Protein AF-A0A6N9TUN9-F1 (afdb_monomer_lite)

Organism: Streptomyces halstedii (NCBI:txid1944)

pLDDT: mean 83.02, std 14.21, range [36.34, 96.62]

Secondary structure (DSSP, 8-state):
--------HHHHHHHHHHHHHHHHHHHHHHHHHHHHHHHGGGTT-SSSTTHHHHHHHHHHHHHHHHHHHHHHHHHHHHHHHHHHHHHHHHHHHHHHHHHHHHHHHHHHHHHHHTTS--

Foldseek 3Di:
DPPPPPPPPVVLVVLLVVLVVQLVVLVVVLVVVVVVLVVCLCVQHDDDPSSVVCVVVVVVVSVVVNVVSVVVSCVSNVVSVVVVVVSVVVVVVVVVVVVVVVVVVVVVVVVVVVVPDD

Sequence (118 aa):
MSDRYFADPNRIQAGTRQLEAIAEIAHAMAADFLDEVSDTVTWPGVSDDFAKKVRPQEQEERQATKDTCLAIRDAVVGITEGTLENVQTMKTLRNRALEDISKQSSRISDVNGGHARH

Structure (mmCIF, N/CA/C/O backbone):
data_AF-A0A6N9TUN9-F1
#
_entry.id   AF-A0A6N9TUN9-F1
#
loop_
_atom_site.group_PDB
_atom_site.id
_atom_site.type_symbol
_atom_site.label_atom_id
_atom_site.label_alt_id
_atom_site.label_comp_id
_atom_site.label_asym_id
_atom_site.label_entity_id
_atom_site.label_seq_id
_atom_site.pdbx_PDB_ins_code
_atom_site.Cartn_x
_atom_site.Cartn_y
_atom_site.Cartn_z
_atom_site.occupancy
_atom_site.B_iso_or_equiv
_atom_site.auth_seq_id
_atom_site.auth_comp_id
_atom_site.auth_asym_id
_atom_site.auth_atom_id
_atom_site.pdbx_PDB_model_num
ATOM 1 N N . MET A 1 1 ? 36.003 -1.465 -20.885 1.00 36.34 1 MET A N 1
ATOM 2 C CA . MET A 1 1 ? 34.850 -2.302 -21.274 1.00 36.34 1 MET A CA 1
ATOM 3 C C . MET A 1 1 ? 33.602 -1.515 -20.930 1.00 36.34 1 MET A C 1
ATOM 5 O O . MET A 1 1 ? 33.401 -1.218 -19.765 1.00 36.34 1 MET A O 1
ATOM 9 N N . SER A 1 2 ? 32.863 -1.046 -21.936 1.00 43.62 2 SER A N 1
ATOM 10 C CA . SER A 1 2 ? 31.566 -0.399 -21.719 1.00 43.62 2 SER A CA 1
ATOM 11 C C . SER A 1 2 ? 30.580 -1.514 -21.399 1.00 43.62 2 SER A C 1
ATOM 13 O O . SER A 1 2 ? 30.270 -2.309 -22.287 1.00 43.62 2 SER A O 1
ATOM 15 N N . ASP A 1 3 ? 30.138 -1.601 -20.145 1.00 42.47 3 ASP A N 1
ATOM 16 C CA . ASP A 1 3 ? 28.941 -2.361 -19.794 1.00 42.47 3 ASP A CA 1
ATOM 17 C C . ASP A 1 3 ? 27.775 -1.702 -20.526 1.00 42.47 3 ASP A C 1
ATOM 19 O O . ASP A 1 3 ? 27.159 -0.743 -20.057 1.00 42.47 3 ASP A O 1
ATOM 23 N N . ARG A 1 4 ? 27.517 -2.157 -21.755 1.00 50.94 4 ARG A N 1
ATOM 24 C CA . ARG A 1 4 ? 26.284 -1.821 -22.453 1.00 50.94 4 ARG A CA 1
ATOM 25 C C . ARG A 1 4 ? 25.171 -2.407 -21.606 1.00 50.94 4 ARG A C 1
ATOM 27 O O . ARG A 1 4 ? 24.984 -3.619 -21.588 1.00 50.94 4 ARG A O 1
ATOM 34 N N . TYR A 1 5 ? 24.473 -1.528 -20.899 1.00 46.75 5 TYR A N 1
ATOM 35 C CA . TYR A 1 5 ? 23.298 -1.838 -20.104 1.00 46.75 5 TYR A CA 1
ATOM 36 C C . TYR A 1 5 ? 22.213 -2.403 -21.035 1.00 46.75 5 TYR A C 1
ATOM 38 O O . TYR A 1 5 ? 21.373 -1.680 -21.568 1.00 46.75 5 TYR A O 1
ATOM 46 N N . PHE A 1 6 ? 22.271 -3.706 -21.311 1.00 54.59 6 PHE A N 1
ATOM 47 C CA . PHE A 1 6 ? 21.217 -4.423 -22.012 1.00 54.59 6 PHE A CA 1
ATOM 48 C C . PHE A 1 6 ? 20.122 -4.703 -20.993 1.00 54.59 6 PHE A C 1
ATOM 50 O O . PHE A 1 6 ? 20.128 -5.708 -20.288 1.00 54.59 6 PHE A O 1
ATOM 57 N N . ALA A 1 7 ? 19.189 -3.763 -20.885 1.00 63.09 7 ALA A N 1
ATOM 58 C CA . ALA A 1 7 ? 17.972 -3.973 -20.130 1.00 63.09 7 ALA A CA 1
ATOM 59 C C . ALA A 1 7 ? 17.137 -5.048 -20.855 1.00 63.09 7 ALA A C 1
ATOM 61 O O . ALA A 1 7 ? 16.523 -4.768 -21.887 1.00 63.09 7 ALA A O 1
ATOM 62 N N . ASP A 1 8 ? 17.177 -6.286 -20.351 1.00 70.69 8 ASP A N 1
ATOM 63 C CA . ASP A 1 8 ? 16.405 -7.422 -20.865 1.00 70.69 8 ASP A CA 1
ATOM 64 C C . ASP A 1 8 ? 14.894 -7.106 -20.785 1.00 70.69 8 ASP A C 1
ATOM 66 O O . ASP A 1 8 ? 14.354 -6.978 -19.677 1.00 70.69 8 ASP A O 1
ATOM 70 N N . PRO A 1 9 ? 14.190 -6.973 -21.928 1.00 69.00 9 PRO A N 1
ATOM 71 C CA . PRO A 1 9 ? 12.775 -6.610 -21.953 1.00 69.00 9 PRO A CA 1
ATOM 72 C C . PRO A 1 9 ? 11.878 -7.577 -21.177 1.00 69.00 9 PRO A C 1
ATOM 74 O O . PRO A 1 9 ? 10.903 -7.134 -20.569 1.00 69.00 9 PRO A O 1
ATOM 77 N N . ASN A 1 10 ? 12.216 -8.869 -21.159 1.00 73.38 10 ASN A N 1
ATOM 78 C CA . ASN A 1 10 ? 11.424 -9.887 -20.474 1.00 73.38 10 ASN A CA 1
ATOM 79 C C . ASN A 1 10 ? 11.551 -9.743 -18.957 1.00 73.38 10 ASN A C 1
ATOM 81 O O . ASN A 1 10 ? 10.553 -9.813 -18.242 1.00 73.38 10 ASN A O 1
ATOM 85 N N . ARG A 1 11 ? 12.765 -9.468 -18.463 1.00 73.44 11 ARG A N 1
ATOM 86 C CA . ARG A 1 11 ? 13.005 -9.212 -17.034 1.00 73.44 11 ARG A CA 1
ATOM 87 C C . ARG A 1 11 ? 12.325 -7.931 -16.569 1.00 73.44 11 ARG A C 1
ATOM 89 O O . ARG A 1 11 ? 11.749 -7.916 -15.487 1.00 73.44 11 ARG A O 1
ATOM 96 N N . ILE A 1 12 ? 12.330 -6.888 -17.399 1.00 77.81 12 ILE A N 1
ATOM 97 C CA . ILE A 1 12 ? 11.603 -5.649 -17.107 1.00 77.81 12 ILE A CA 1
ATOM 98 C C . ILE A 1 12 ? 10.093 -5.901 -17.055 1.00 77.81 12 ILE A C 1
ATOM 100 O O . ILE A 1 12 ? 9.436 -5.448 -16.127 1.00 77.81 12 ILE A O 1
ATOM 104 N N . GLN A 1 13 ? 9.533 -6.629 -18.025 1.00 77.06 13 GLN A N 1
ATOM 105 C CA . GLN A 1 13 ? 8.099 -6.925 -18.049 1.00 77.06 13 GLN A CA 1
ATOM 106 C C . GLN A 1 13 ? 7.671 -7.788 -16.856 1.00 77.06 13 GLN A C 1
ATOM 108 O O . GLN A 1 13 ? 6.622 -7.536 -16.269 1.00 77.06 13 GLN A O 1
ATOM 113 N N . ALA A 1 14 ? 8.484 -8.775 -16.476 1.00 83.38 14 ALA A N 1
ATOM 114 C CA . ALA A 1 14 ? 8.250 -9.570 -15.276 1.00 83.38 14 ALA A CA 1
ATOM 115 C C . ALA A 1 14 ? 8.287 -8.702 -14.006 1.00 83.38 14 ALA A C 1
ATOM 117 O O . ALA A 1 14 ? 7.386 -8.811 -13.180 1.00 83.38 14 ALA A O 1
ATOM 118 N N . GLY A 1 15 ? 9.268 -7.801 -13.887 1.00 82.94 15 GLY A N 1
ATOM 119 C CA . GLY A 1 15 ? 9.359 -6.857 -12.771 1.00 82.94 15 GLY A CA 1
ATOM 120 C C . GLY A 1 15 ? 8.170 -5.894 -12.704 1.00 82.94 15 GLY A C 1
ATOM 121 O O . GLY A 1 15 ? 7.624 -5.679 -11.630 1.00 82.94 15 GLY A O 1
ATOM 122 N N . THR A 1 16 ? 7.703 -5.379 -13.846 1.00 85.75 16 THR A N 1
ATOM 123 C CA . THR A 1 16 ? 6.491 -4.545 -13.919 1.00 85.75 16 THR A CA 1
ATOM 124 C C . THR A 1 16 ? 5.260 -5.286 -13.395 1.00 85.75 16 THR A C 1
ATOM 126 O O . THR A 1 16 ? 4.558 -4.750 -12.547 1.00 85.75 16 THR A O 1
ATOM 129 N N . ARG A 1 17 ? 5.042 -6.541 -13.809 1.00 87.56 17 ARG A N 1
ATOM 130 C CA . ARG A 1 17 ? 3.916 -7.348 -13.302 1.00 87.56 17 ARG A CA 1
ATOM 131 C C . ARG A 1 17 ? 4.008 -7.615 -11.800 1.00 87.56 17 ARG A C 1
ATOM 133 O O . ARG A 1 17 ? 2.991 -7.679 -11.123 1.00 87.56 17 ARG A O 1
ATOM 140 N N . GLN A 1 18 ? 5.220 -7.804 -11.278 1.00 89.94 18 GLN A N 1
ATOM 141 C CA . GLN A 1 18 ? 5.432 -7.985 -9.839 1.00 89.94 18 GLN A CA 1
ATOM 142 C C . GLN A 1 18 ? 5.102 -6.713 -9.060 1.00 89.94 18 GLN A C 1
ATOM 144 O O . GLN A 1 18 ? 4.472 -6.799 -8.014 1.00 89.94 18 GLN A O 1
ATOM 149 N N . LEU A 1 19 ? 5.496 -5.550 -9.580 1.00 87.69 19 LEU A N 1
ATOM 150 C CA . LEU A 1 19 ? 5.149 -4.254 -9.004 1.00 87.69 19 LEU A CA 1
ATOM 151 C C . LEU A 1 19 ? 3.626 -4.063 -8.979 1.00 87.69 19 LEU A C 1
ATOM 153 O O . LEU A 1 19 ? 3.070 -3.820 -7.916 1.00 87.69 19 LEU A O 1
ATOM 157 N N . GLU A 1 20 ? 2.938 -4.291 -10.098 1.00 89.94 20 GLU A N 1
ATOM 158 C CA . GLU A 1 20 ? 1.467 -4.247 -10.158 1.00 89.94 20 GLU A CA 1
ATOM 159 C C . GLU A 1 20 ? 0.822 -5.175 -9.110 1.00 89.94 20 GLU A C 1
ATOM 161 O O . GLU A 1 20 ? -0.055 -4.752 -8.362 1.00 89.94 20 GLU A O 1
ATOM 166 N N . ALA A 1 21 ? 1.313 -6.411 -8.974 1.00 92.81 21 ALA A N 1
ATOM 167 C CA . ALA A 1 21 ? 0.813 -7.344 -7.966 1.00 92.81 21 ALA A CA 1
ATOM 168 C C . ALA A 1 21 ? 1.045 -6.863 -6.520 1.00 92.81 21 ALA A C 1
ATOM 170 O O . ALA A 1 21 ? 0.200 -7.099 -5.661 1.00 92.81 21 ALA A O 1
ATOM 171 N N . ILE A 1 22 ? 2.165 -6.189 -6.233 1.00 90.81 22 ILE A N 1
ATOM 172 C CA . ILE A 1 22 ? 2.441 -5.618 -4.905 1.00 90.81 22 ILE A CA 1
ATOM 173 C C . ILE A 1 22 ? 1.426 -4.524 -4.564 1.00 90.81 22 ILE A C 1
ATOM 175 O O . ILE A 1 22 ? 0.928 -4.502 -3.439 1.00 90.81 22 ILE A O 1
ATOM 179 N N . ALA A 1 23 ? 1.098 -3.647 -5.518 1.00 88.38 23 ALA A N 1
ATOM 180 C CA . ALA A 1 23 ? 0.086 -2.613 -5.310 1.00 88.38 23 ALA A CA 1
ATOM 181 C C . ALA A 1 23 ? -1.289 -3.228 -5.008 1.00 88.38 23 ALA A C 1
ATOM 183 O O . ALA A 1 23 ? -1.922 -2.852 -4.023 1.00 88.38 23 ALA A O 1
ATOM 184 N N . GLU A 1 24 ? -1.713 -4.224 -5.790 1.00 92.75 24 GLU A N 1
ATOM 185 C CA . GLU A 1 24 ? -2.980 -4.935 -5.564 1.00 92.75 24 GLU A CA 1
ATOM 186 C C . GLU A 1 24 ? -3.031 -5.610 -4.186 1.00 92.75 24 GLU A C 1
ATOM 188 O O . GLU A 1 24 ? -4.017 -5.485 -3.460 1.00 92.75 24 GLU A O 1
ATOM 193 N N . ILE A 1 25 ? -1.944 -6.273 -3.777 1.00 94.75 25 ILE A N 1
ATOM 194 C CA . ILE A 1 25 ? -1.849 -6.887 -2.446 1.00 94.75 25 ILE A CA 1
ATOM 195 C C . ILE A 1 25 ? -1.944 -5.821 -1.349 1.00 94.75 25 ILE A C 1
ATOM 197 O O . ILE A 1 25 ? -2.659 -6.024 -0.371 1.00 94.75 25 ILE A O 1
ATOM 201 N N . ALA A 1 26 ? -1.272 -4.677 -1.501 1.00 92.31 26 ALA A N 1
ATOM 202 C CA . ALA A 1 26 ? -1.345 -3.591 -0.526 1.00 92.31 26 ALA A CA 1
ATOM 203 C C . ALA A 1 26 ? -2.773 -3.032 -0.393 1.00 92.31 26 ALA A C 1
ATOM 205 O O . ALA A 1 26 ? -3.226 -2.763 0.722 1.00 92.31 26 ALA A O 1
ATOM 206 N N . HIS A 1 27 ? -3.500 -2.896 -1.507 1.00 93.19 27 HIS A N 1
ATOM 207 C CA . HIS A 1 27 ? -4.912 -2.513 -1.493 1.00 93.19 27 HIS A CA 1
ATOM 208 C C . HIS A 1 27 ? -5.780 -3.534 -0.757 1.00 93.19 27 HIS A C 1
ATOM 210 O O . HIS A 1 27 ? -6.560 -3.136 0.110 1.00 93.19 27 HIS A O 1
ATOM 216 N N . ALA A 1 28 ? -5.621 -4.824 -1.066 1.00 95.56 28 ALA A N 1
ATOM 217 C CA . ALA A 1 28 ? -6.370 -5.899 -0.422 1.00 95.56 28 ALA A CA 1
ATOM 218 C C . ALA A 1 28 ? -6.106 -5.945 1.090 1.00 95.56 28 ALA A C 1
ATOM 220 O O . ALA A 1 28 ? -7.043 -5.883 1.875 1.00 95.56 28 ALA A O 1
ATOM 221 N N . MET A 1 29 ? -4.836 -5.918 1.506 1.00 94.00 29 MET A N 1
ATOM 222 C CA . MET A 1 29 ? -4.459 -5.937 2.923 1.00 94.00 29 MET A CA 1
ATOM 223 C C . MET A 1 29 ? -5.053 -4.764 3.709 1.00 94.00 29 MET A C 1
ATOM 225 O O . MET A 1 29 ? -5.489 -4.939 4.844 1.00 94.00 29 MET A O 1
ATOM 229 N N . ALA A 1 30 ? -5.071 -3.563 3.124 1.00 94.31 30 ALA A N 1
ATOM 230 C CA . ALA A 1 30 ? -5.676 -2.406 3.772 1.00 94.31 30 ALA A CA 1
ATOM 231 C C . ALA A 1 30 ? -7.204 -2.528 3.859 1.00 94.31 30 ALA A C 1
ATOM 233 O O . ALA A 1 30 ? -7.786 -2.130 4.863 1.00 94.31 30 ALA A O 1
ATOM 234 N N . ALA A 1 31 ? -7.855 -3.067 2.825 1.00 94.62 31 ALA A N 1
ATOM 235 C CA . ALA A 1 31 ? -9.294 -3.307 2.841 1.00 94.62 31 ALA A CA 1
ATOM 236 C C . ALA A 1 31 ? -9.674 -4.334 3.918 1.00 94.62 31 ALA A C 1
ATOM 238 O O . ALA A 1 31 ? -10.529 -4.032 4.750 1.00 94.62 31 ALA A O 1
ATOM 239 N N . ASP A 1 32 ? -8.980 -5.474 3.953 1.00 96.00 32 ASP A N 1
ATOM 240 C CA . ASP A 1 32 ? -9.192 -6.541 4.935 1.00 96.00 32 ASP A CA 1
ATOM 241 C C . ASP A 1 32 ? -8.997 -6.013 6.363 1.00 96.00 32 ASP A C 1
ATOM 243 O O . ASP A 1 32 ? -9.851 -6.188 7.228 1.00 96.00 32 ASP A O 1
ATOM 247 N N . PHE A 1 33 ? -7.921 -5.257 6.599 1.00 94.62 33 PHE A N 1
ATOM 248 C CA . PHE A 1 33 ? -7.668 -4.644 7.901 1.00 94.62 33 PHE A CA 1
ATOM 249 C C . PHE A 1 33 ? -8.787 -3.685 8.340 1.00 94.62 33 PHE A C 1
ATOM 251 O O . PHE A 1 33 ? -9.196 -3.679 9.503 1.00 94.62 33 PHE A O 1
ATOM 258 N N . LEU A 1 34 ? -9.278 -2.835 7.433 1.00 94.06 34 LEU A N 1
ATOM 259 C CA . LEU A 1 34 ? -10.343 -1.880 7.749 1.00 94.06 34 LEU A CA 1
ATOM 260 C C . LEU A 1 34 ? -11.677 -2.570 8.055 1.00 94.06 34 LEU A C 1
ATOM 262 O O . LEU A 1 34 ? -12.450 -2.042 8.867 1.00 94.06 34 LEU A O 1
ATOM 266 N N . ASP A 1 35 ? -11.933 -3.714 7.423 1.00 93.62 35 ASP A N 1
ATOM 267 C CA . ASP A 1 35 ? -13.092 -4.564 7.690 1.00 93.62 35 ASP A CA 1
ATOM 268 C C . ASP A 1 35 ? -12.984 -5.186 9.090 1.00 93.62 35 ASP A C 1
ATOM 270 O O . ASP A 1 35 ? -13.819 -4.913 9.955 1.00 93.62 35 ASP A O 1
ATOM 274 N N . GLU A 1 36 ? -11.868 -5.862 9.384 1.00 93.12 36 GLU A N 1
ATOM 275 C CA . GLU A 1 36 ? -11.613 -6.499 10.685 1.00 93.12 36 GLU A CA 1
ATOM 276 C C . GLU A 1 36 ? -11.659 -5.504 11.857 1.00 93.12 36 GLU A C 1
ATOM 278 O O . GLU A 1 36 ? -12.232 -5.776 12.914 1.00 93.12 36 GLU A O 1
ATOM 283 N N . VAL A 1 37 ? -11.099 -4.302 11.688 1.00 91.12 37 VAL A N 1
ATOM 284 C CA . VAL A 1 37 ? -11.174 -3.255 12.721 1.00 91.12 37 VAL A CA 1
ATOM 285 C C . VAL A 1 37 ? -12.616 -2.809 12.960 1.00 91.12 37 VAL A C 1
ATOM 287 O O . VAL A 1 37 ? -12.969 -2.430 14.081 1.00 91.12 37 VAL A O 1
ATOM 290 N N . SER A 1 38 ? -13.469 -2.828 11.938 1.00 86.94 38 SER A N 1
ATOM 291 C CA . SER A 1 38 ? -14.865 -2.411 12.078 1.00 86.94 38 SER A CA 1
ATOM 292 C C . SER A 1 38 ? -15.679 -3.402 12.917 1.00 86.94 38 SER A C 1
ATOM 294 O O . SER A 1 38 ? -16.527 -2.958 13.697 1.00 86.94 38 SER A O 1
ATOM 296 N N . ASP A 1 39 ? -15.338 -4.692 12.886 1.00 90.75 39 ASP A N 1
ATOM 297 C CA . ASP A 1 39 ? -15.946 -5.722 13.743 1.00 90.75 39 ASP A CA 1
ATOM 298 C C . ASP A 1 39 ? -15.672 -5.503 15.238 1.00 90.75 39 ASP A C 1
ATOM 300 O O . ASP A 1 39 ? -16.446 -5.921 16.102 1.00 90.75 39 ASP A O 1
ATOM 304 N N . THR A 1 40 ? -14.609 -4.770 15.575 1.00 89.06 40 THR A N 1
ATOM 305 C CA . THR A 1 40 ? -14.255 -4.464 16.970 1.00 89.06 40 THR A CA 1
ATOM 306 C C . THR A 1 40 ? -15.029 -3.280 17.563 1.00 89.06 40 THR A C 1
ATOM 308 O O . THR A 1 40 ? -14.805 -2.913 18.717 1.00 89.06 40 THR A O 1
ATOM 311 N N . VAL A 1 41 ? -15.994 -2.696 16.831 1.00 85.75 41 VAL A N 1
ATOM 312 C CA . VAL A 1 41 ? -16.682 -1.451 17.230 1.00 85.75 41 VAL A CA 1
ATOM 313 C C . VAL A 1 41 ? -17.353 -1.475 18.597 1.00 85.75 41 VAL A C 1
ATOM 315 O O . VAL A 1 41 ? -17.439 -0.446 19.272 1.00 85.75 41 VAL A O 1
ATOM 318 N N . THR A 1 42 ? -17.818 -2.644 19.014 1.00 86.56 42 THR A N 1
ATOM 319 C CA . THR A 1 42 ? -18.518 -2.832 20.284 1.00 86.56 42 THR A CA 1
ATOM 320 C C . THR A 1 42 ? -17.606 -3.260 21.428 1.00 86.56 42 THR A C 1
ATOM 322 O O . THR A 1 42 ? -18.104 -3.425 22.540 1.00 86.56 42 THR A O 1
ATOM 325 N N . TRP A 1 43 ? -16.300 -3.441 21.191 1.00 88.94 43 TRP A N 1
ATOM 326 C CA . TRP A 1 43 ? -15.354 -3.942 22.193 1.00 88.94 43 TRP A CA 1
ATOM 327 C C . TRP A 1 43 ? -15.376 -3.158 23.519 1.00 88.94 43 TRP A C 1
ATOM 329 O O . TRP A 1 43 ? -15.430 -3.796 24.571 1.00 88.94 43 TRP A O 1
ATOM 339 N N . PRO A 1 44 ? -15.437 -1.809 23.532 1.00 87.38 44 PRO A N 1
ATOM 340 C CA . PRO A 1 44 ? -15.498 -1.043 24.782 1.00 87.38 44 PRO A CA 1
ATOM 341 C C . PRO A 1 44 ? -16.832 -1.138 25.538 1.00 87.38 44 PRO A C 1
ATOM 343 O O . PRO A 1 44 ? -16.971 -0.512 26.586 1.00 87.38 44 PRO A O 1
ATOM 346 N N . GLY A 1 45 ? -17.828 -1.849 25.002 1.00 87.50 45 GLY A N 1
ATOM 347 C CA . GLY A 1 45 ? -19.208 -1.823 25.478 1.00 87.50 45 GLY A CA 1
ATOM 348 C C . GLY A 1 45 ? -20.029 -0.682 24.865 1.00 87.50 45 GLY A C 1
ATOM 349 O O . GLY A 1 45 ? -19.522 0.190 24.158 1.00 87.50 45 GLY A O 1
ATOM 350 N N . VAL A 1 46 ? -21.344 -0.693 25.108 1.00 82.81 46 VAL A N 1
ATOM 351 C CA . VAL A 1 46 ? -22.277 0.254 24.468 1.00 82.81 46 VAL A CA 1
ATOM 352 C C . VAL A 1 46 ? -22.620 1.427 25.384 1.00 82.81 46 VAL A C 1
ATOM 354 O O . VAL A 1 46 ? -22.465 2.578 24.977 1.00 82.81 46 VAL A O 1
ATOM 357 N N . SER A 1 47 ? -23.093 1.164 26.603 1.00 83.94 47 SER A N 1
ATOM 358 C CA . SER A 1 47 ? -23.748 2.194 27.425 1.00 83.94 47 SER A CA 1
ATOM 359 C C . SER A 1 47 ? -23.448 2.134 28.921 1.00 83.94 47 SER A C 1
ATOM 361 O O . SER A 1 47 ? -23.977 2.965 29.664 1.00 83.94 47 SER A O 1
ATOM 363 N N . ASP A 1 48 ? -22.643 1.176 29.381 1.00 89.00 48 ASP A N 1
ATOM 364 C CA . ASP A 1 48 ? -22.224 1.147 30.781 1.00 89.00 48 ASP A CA 1
ATOM 365 C C . ASP A 1 48 ? -21.250 2.302 31.098 1.00 89.00 48 ASP A C 1
ATOM 367 O O . ASP A 1 48 ? -20.754 3.015 30.217 1.00 89.00 48 ASP A O 1
ATOM 371 N N . ASP A 1 49 ? -21.021 2.551 32.385 1.00 89.50 49 ASP A N 1
ATOM 372 C CA . ASP A 1 49 ? -20.189 3.675 32.825 1.00 89.50 49 ASP A CA 1
ATOM 373 C C . ASP A 1 49 ? -18.701 3.494 32.494 1.00 89.50 49 ASP A C 1
ATOM 375 O O . ASP A 1 49 ? -17.947 4.470 32.514 1.00 89.50 49 ASP A O 1
ATOM 379 N N . PHE A 1 50 ? -18.276 2.273 32.165 1.00 88.75 50 PHE A N 1
ATOM 380 C CA . PHE A 1 50 ? -16.944 1.996 31.645 1.00 88.75 50 PHE A CA 1
ATOM 381 C C . PHE A 1 50 ? -16.857 2.404 30.167 1.00 88.75 50 PHE A C 1
ATOM 383 O O . PHE A 1 50 ? -16.002 3.211 29.803 1.00 88.75 50 PHE A O 1
ATOM 390 N N . ALA A 1 51 ? -17.811 1.974 29.343 1.00 89.75 51 ALA A N 1
ATOM 391 C CA . ALA A 1 51 ? -17.938 2.312 27.932 1.00 89.75 51 ALA A CA 1
ATOM 392 C C . ALA A 1 51 ? -17.982 3.828 27.715 1.00 89.75 51 ALA A C 1
ATOM 394 O O . ALA A 1 51 ? -17.275 4.352 26.857 1.00 89.75 51 ALA A O 1
ATOM 395 N N . LYS A 1 52 ? -18.744 4.571 28.530 1.00 90.62 52 LYS A N 1
ATOM 396 C CA . LYS A 1 52 ? -18.791 6.044 28.442 1.00 90.62 52 LYS A CA 1
ATOM 397 C C . LYS A 1 52 ? -17.427 6.708 28.653 1.00 90.62 52 LYS A C 1
ATOM 399 O O . LYS A 1 52 ? -17.192 7.776 28.096 1.00 90.62 52 LYS A O 1
ATOM 404 N N . LYS A 1 53 ? -16.550 6.104 29.460 1.00 91.12 53 LYS A N 1
ATOM 405 C CA . LYS A 1 53 ? -15.205 6.626 29.743 1.00 91.12 53 LYS A CA 1
ATOM 406 C C . LYS A 1 53 ? -14.190 6.218 28.678 1.00 91.12 53 LYS A C 1
ATOM 408 O O . LYS A 1 53 ? -13.322 7.016 28.354 1.00 91.12 53 LYS A O 1
ATOM 413 N N . VAL A 1 54 ? -14.299 4.999 28.150 1.00 92.00 54 VAL A N 1
ATOM 414 C CA . VAL A 1 54 ? -13.276 4.398 27.277 1.00 92.00 54 VAL A CA 1
ATOM 415 C C . VAL A 1 54 ? -13.535 4.654 25.791 1.00 92.00 54 VAL A C 1
ATOM 417 O O . VAL A 1 54 ? -12.588 4.865 25.040 1.00 92.00 54 VAL A O 1
ATOM 420 N N . ARG A 1 55 ? -14.801 4.700 25.352 1.00 91.44 55 ARG A N 1
ATOM 421 C CA . ARG A 1 55 ? -15.158 4.876 23.931 1.00 91.44 55 ARG A CA 1
ATOM 422 C C . ARG A 1 55 ? -14.535 6.106 23.260 1.00 91.44 55 ARG A C 1
ATOM 424 O O . ARG A 1 55 ? -14.137 5.955 22.112 1.00 91.44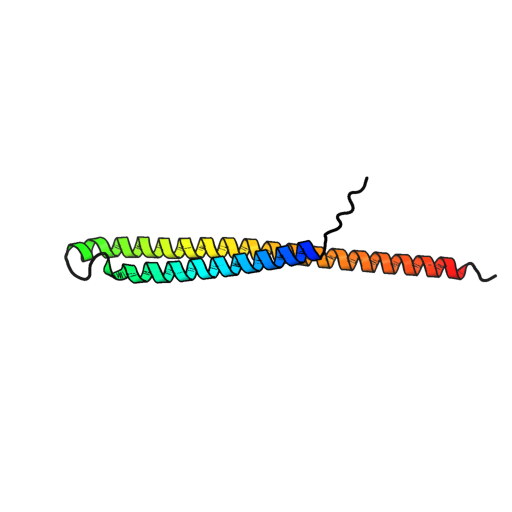 55 ARG A O 1
ATOM 431 N N . PRO A 1 56 ? -14.442 7.293 23.894 1.00 91.69 56 PRO A N 1
ATOM 432 C CA . PRO A 1 56 ? -13.835 8.450 23.238 1.00 91.69 56 PRO A CA 1
ATOM 433 C C . PRO A 1 56 ? -12.367 8.213 22.867 1.00 91.69 56 PRO A C 1
ATOM 435 O O . PRO A 1 56 ? -11.987 8.443 21.723 1.00 91.69 56 PRO A O 1
ATOM 438 N N . GLN A 1 57 ? -11.570 7.695 23.808 1.00 92.38 57 GLN A N 1
ATOM 439 C CA . GLN A 1 57 ? -10.161 7.376 23.568 1.00 92.38 57 GLN A CA 1
ATOM 440 C C . GLN A 1 57 ? -10.021 6.257 22.533 1.00 92.38 57 GLN A C 1
ATOM 442 O O . GLN A 1 57 ? -9.217 6.355 21.614 1.00 92.38 57 GLN A O 1
ATOM 447 N N . GLU A 1 58 ? -10.838 5.212 22.646 1.00 91.75 58 GLU A N 1
ATOM 448 C CA . GLU A 1 58 ? -10.795 4.098 21.703 1.00 91.75 58 GLU A CA 1
ATOM 449 C C . GLU A 1 58 ? -11.138 4.540 20.271 1.00 91.75 58 GLU A C 1
ATOM 451 O O . GLU A 1 58 ? -10.486 4.111 19.325 1.00 91.75 58 GLU A O 1
ATOM 456 N N . GLN A 1 59 ? -12.108 5.441 20.091 1.00 91.81 59 GLN A N 1
ATOM 457 C CA . GLN A 1 59 ? -12.442 5.994 18.775 1.00 91.81 59 GLN A CA 1
ATOM 458 C C . GLN A 1 59 ? -11.287 6.795 18.168 1.00 91.81 59 GLN A C 1
ATOM 460 O O . GLN A 1 59 ? -11.046 6.688 16.964 1.00 91.81 59 GLN A O 1
ATOM 465 N N . GLU A 1 60 ? -10.577 7.576 18.983 1.00 93.88 60 GLU A N 1
ATOM 466 C CA . GLU A 1 60 ? -9.396 8.329 18.557 1.00 93.88 60 GLU A CA 1
ATOM 467 C C . GLU A 1 60 ? -8.262 7.386 18.132 1.00 93.88 60 GLU A C 1
ATOM 469 O O . GLU A 1 60 ? -7.743 7.499 17.020 1.00 93.88 60 GLU A O 1
ATOM 474 N N . GLU A 1 61 ? -7.935 6.399 18.969 1.00 92.06 61 GLU A N 1
ATOM 475 C CA . GLU A 1 61 ? -6.907 5.394 18.677 1.00 92.06 61 GLU A CA 1
ATOM 476 C C . GLU A 1 61 ? -7.258 4.570 17.435 1.00 92.06 61 GLU A C 1
ATOM 478 O O . GLU A 1 61 ? -6.402 4.311 16.582 1.00 92.06 61 GLU A O 1
ATOM 483 N N . ARG A 1 62 ? -8.533 4.203 17.277 1.00 93.25 62 ARG A N 1
ATOM 484 C CA . ARG A 1 62 ? -9.011 3.501 16.089 1.00 93.25 62 ARG A CA 1
ATOM 485 C C . ARG A 1 62 ? -8.849 4.349 14.842 1.00 93.25 62 ARG A C 1
ATOM 487 O O . A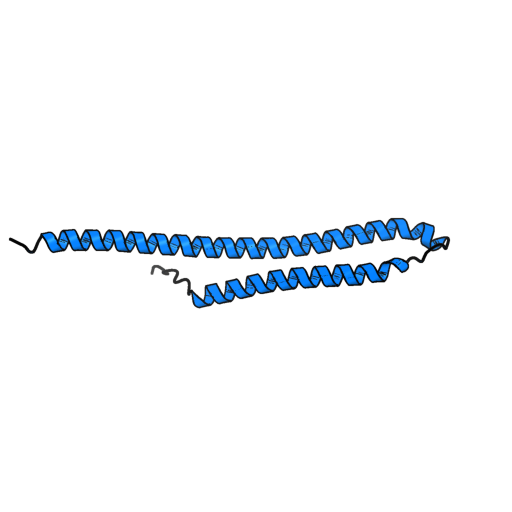RG A 1 62 ? -8.370 3.833 13.834 1.00 93.25 62 ARG A O 1
ATOM 494 N N . GLN A 1 63 ? -9.250 5.617 14.881 1.00 94.06 63 GLN A N 1
ATOM 495 C CA . GLN A 1 63 ? -9.112 6.493 13.723 1.00 94.06 63 GLN A CA 1
ATOM 496 C C . GLN A 1 63 ? -7.636 6.650 13.339 1.00 94.06 63 GLN A C 1
ATOM 498 O O . GLN A 1 63 ? -7.289 6.419 12.185 1.00 94.06 63 GLN A O 1
ATOM 503 N N . ALA A 1 64 ? -6.758 6.905 14.313 1.00 94.69 64 ALA A N 1
ATOM 504 C CA . ALA A 1 64 ? -5.316 6.992 14.084 1.00 94.69 64 ALA A CA 1
ATOM 505 C C . ALA A 1 64 ? -4.734 5.701 13.481 1.00 94.69 64 ALA A C 1
ATOM 507 O O . ALA A 1 64 ? -3.878 5.739 12.594 1.00 94.69 64 ALA A O 1
ATOM 508 N N . THR A 1 65 ? -5.225 4.545 13.927 1.00 92.88 65 THR A N 1
ATOM 509 C CA . THR A 1 65 ? -4.824 3.240 13.391 1.00 92.88 65 THR A CA 1
ATOM 510 C C . THR A 1 65 ? -5.276 3.059 11.938 1.00 92.88 65 THR A C 1
ATOM 512 O O . THR A 1 65 ? -4.479 2.636 11.096 1.00 92.88 65 THR A O 1
ATOM 515 N N . LYS A 1 66 ? -6.526 3.420 11.612 1.00 95.12 66 LYS A N 1
ATOM 516 C CA . LYS A 1 66 ? -7.042 3.390 10.232 1.00 95.12 66 LYS A CA 1
ATOM 517 C C . LYS A 1 66 ? -6.230 4.307 9.318 1.00 95.12 66 LYS A C 1
ATOM 519 O O . LYS A 1 66 ? -5.805 3.877 8.248 1.00 95.12 66 LYS A O 1
ATOM 524 N N . ASP A 1 67 ? -5.956 5.527 9.769 1.00 95.81 67 ASP A N 1
ATOM 525 C CA . ASP A 1 67 ? -5.183 6.512 9.011 1.00 95.81 67 ASP A CA 1
ATOM 526 C C . ASP A 1 67 ? -3.747 6.028 8.763 1.00 95.81 67 ASP A C 1
ATOM 528 O O . ASP A 1 67 ? -3.224 6.151 7.656 1.00 95.81 67 ASP A O 1
ATOM 532 N N . THR A 1 68 ? -3.129 5.396 9.765 1.00 94.25 68 THR A N 1
ATOM 533 C CA . THR A 1 68 ? -1.787 4.807 9.644 1.00 94.25 68 THR A CA 1
ATOM 534 C C . THR A 1 68 ? -1.762 3.673 8.618 1.00 94.25 68 THR A C 1
ATOM 536 O O . THR A 1 68 ? -0.857 3.617 7.787 1.00 94.25 68 THR A O 1
ATOM 539 N N . CYS A 1 69 ? -2.763 2.788 8.631 1.00 94.00 69 CYS A N 1
ATOM 540 C CA . CYS A 1 69 ? -2.879 1.707 7.650 1.00 94.00 69 CYS A CA 1
ATOM 541 C C . CYS A 1 69 ? -2.995 2.255 6.218 1.00 94.00 69 CYS A C 1
ATOM 543 O O . CYS A 1 69 ? -2.260 1.830 5.323 1.00 94.00 69 CYS A O 1
ATOM 545 N N . LEU A 1 70 ? -3.863 3.251 6.016 1.00 96.06 70 LEU A N 1
ATOM 546 C CA . LEU A 1 70 ? -4.035 3.911 4.721 1.00 96.06 70 LEU A CA 1
ATOM 547 C C . LEU A 1 70 ? -2.746 4.599 4.254 1.00 96.06 70 LEU A C 1
ATOM 549 O O . LEU A 1 70 ? -2.362 4.442 3.098 1.00 96.06 70 LEU A O 1
ATOM 553 N N . ALA A 1 71 ? -2.033 5.281 5.152 1.00 96.62 71 ALA A N 1
ATOM 554 C CA . ALA A 1 71 ? -0.762 5.923 4.829 1.00 96.62 71 ALA A CA 1
ATOM 555 C C . ALA A 1 71 ? 0.317 4.911 4.403 1.00 96.62 71 ALA A C 1
ATOM 557 O O . ALA A 1 71 ? 1.078 5.173 3.470 1.00 96.62 71 ALA A O 1
ATOM 558 N N . ILE A 1 72 ? 0.374 3.741 5.050 1.00 92.38 72 ILE A N 1
ATOM 559 C CA . ILE A 1 72 ? 1.300 2.663 4.671 1.00 92.38 72 ILE A CA 1
ATOM 560 C C . ILE A 1 72 ? 0.951 2.123 3.282 1.00 92.38 72 ILE A C 1
ATOM 562 O O . ILE A 1 72 ? 1.844 1.993 2.442 1.00 92.38 72 ILE A O 1
ATOM 566 N N . ARG A 1 73 ? -0.332 1.842 3.021 1.00 95.25 73 ARG A N 1
ATOM 567 C CA . ARG A 1 73 ? -0.807 1.423 1.695 1.00 95.25 73 ARG A CA 1
ATOM 568 C C . ARG A 1 73 ? -0.389 2.431 0.629 1.00 95.25 73 ARG A C 1
ATOM 570 O O . ARG A 1 73 ? 0.223 2.044 -0.363 1.00 95.25 73 ARG A O 1
ATOM 577 N N . ASP A 1 74 ? -0.682 3.708 0.850 1.00 94.75 74 ASP A N 1
ATOM 578 C CA . ASP A 1 74 ? -0.412 4.773 -0.118 1.00 94.75 74 ASP A CA 1
ATOM 579 C C . ASP A 1 74 ? 1.088 4.928 -0.385 1.00 94.75 74 ASP A C 1
ATOM 581 O O . ASP A 1 74 ? 1.495 5.110 -1.531 1.00 94.75 74 ASP A O 1
ATOM 585 N N . ALA A 1 75 ? 1.932 4.777 0.640 1.00 94.12 75 ALA A N 1
ATOM 586 C CA . ALA A 1 75 ? 3.380 4.779 0.467 1.00 94.12 75 ALA A CA 1
ATOM 587 C C . ALA A 1 75 ? 3.862 3.606 -0.406 1.00 94.12 75 ALA A C 1
ATOM 589 O O . ALA A 1 75 ? 4.680 3.804 -1.306 1.00 94.12 75 ALA A O 1
ATOM 590 N N . VAL A 1 76 ? 3.355 2.391 -0.171 1.00 92.50 76 VAL A N 1
ATOM 591 C CA . VAL A 1 76 ? 3.725 1.200 -0.957 1.00 92.50 76 VAL A CA 1
ATOM 592 C C . VAL A 1 76 ? 3.271 1.336 -2.410 1.00 92.50 76 VAL A C 1
ATOM 594 O O . VAL A 1 76 ? 4.059 1.078 -3.326 1.00 92.50 76 VAL A O 1
ATOM 597 N N . VAL A 1 77 ? 2.032 1.779 -2.633 1.00 93.31 77 VAL A N 1
ATOM 598 C CA . VAL A 1 77 ? 1.487 2.019 -3.976 1.00 93.31 77 VAL A CA 1
ATOM 599 C C . VAL A 1 77 ? 2.288 3.111 -4.685 1.00 93.31 77 VAL A C 1
ATOM 601 O O . VAL A 1 77 ? 2.778 2.878 -5.786 1.00 93.31 77 VAL A O 1
ATOM 604 N N . GLY A 1 78 ? 2.549 4.246 -4.034 1.00 91.31 78 GLY A N 1
ATOM 605 C CA . GLY A 1 78 ? 3.313 5.345 -4.630 1.00 91.31 78 GLY A CA 1
ATOM 606 C C . GLY A 1 78 ? 4.750 4.965 -5.013 1.00 91.31 78 GLY A C 1
ATOM 607 O O . GLY A 1 78 ? 5.225 5.333 -6.089 1.00 91.31 78 GLY A O 1
ATOM 608 N N . ILE A 1 79 ? 5.448 4.176 -4.186 1.00 88.12 79 ILE A N 1
ATOM 609 C CA . ILE A 1 79 ? 6.782 3.639 -4.527 1.00 88.12 79 ILE A CA 1
ATOM 610 C C . ILE A 1 79 ? 6.702 2.737 -5.764 1.00 88.12 79 ILE A C 1
ATOM 612 O O . ILE A 1 79 ? 7.563 2.791 -6.650 1.00 88.12 79 ILE A O 1
ATOM 616 N N . THR A 1 80 ? 5.667 1.903 -5.822 1.00 90.19 80 THR A N 1
ATOM 617 C CA . THR A 1 80 ? 5.432 0.961 -6.914 1.00 90.19 80 THR A CA 1
ATOM 618 C C . THR A 1 80 ? 5.165 1.700 -8.225 1.00 90.19 80 THR A C 1
ATOM 620 O O . THR A 1 80 ? 5.855 1.459 -9.218 1.00 90.19 80 THR A O 1
ATOM 623 N N . GLU A 1 81 ? 4.231 2.649 -8.216 1.00 89.50 81 GLU A N 1
ATOM 624 C CA . GLU A 1 81 ? 3.878 3.484 -9.366 1.00 89.50 81 GLU A CA 1
ATOM 625 C C . GLU A 1 81 ? 5.073 4.309 -9.857 1.00 89.50 81 GLU A C 1
ATOM 627 O O . GLU A 1 81 ? 5.401 4.271 -11.045 1.00 89.50 81 GLU A O 1
ATOM 632 N N . GLY A 1 82 ? 5.805 4.968 -8.952 1.00 88.94 82 GLY A N 1
ATOM 633 C CA . GLY A 1 82 ? 7.001 5.734 -9.318 1.00 88.94 82 GLY A CA 1
ATOM 634 C 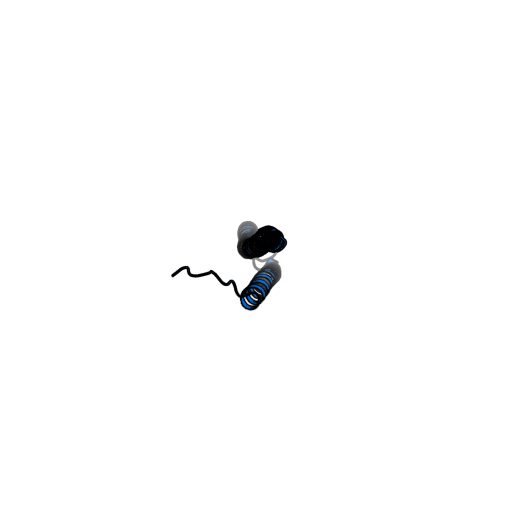C . GLY A 1 82 ? 8.099 4.859 -9.932 1.00 88.94 82 GLY A C 1
ATOM 635 O O . GLY A 1 82 ? 8.803 5.262 -10.862 1.00 88.94 82 GLY A O 1
ATOM 636 N N . THR A 1 83 ? 8.231 3.611 -9.476 1.00 88.50 83 THR A N 1
ATOM 637 C CA . THR A 1 83 ? 9.166 2.651 -10.079 1.00 88.50 83 THR A CA 1
ATOM 638 C C . THR A 1 83 ? 8.725 2.241 -11.488 1.00 88.50 83 THR A C 1
ATOM 640 O O . THR A 1 83 ? 9.560 2.151 -12.394 1.00 88.50 83 THR A O 1
ATOM 643 N N . LEU A 1 84 ? 7.424 2.034 -11.707 1.00 89.38 84 LEU A N 1
ATOM 644 C CA . LEU A 1 84 ? 6.865 1.741 -13.029 1.00 89.38 84 LEU A CA 1
ATOM 645 C C . LEU A 1 84 ? 7.064 2.904 -14.010 1.00 89.38 84 LEU A C 1
ATOM 647 O O . LEU A 1 84 ? 7.479 2.680 -15.153 1.00 89.38 84 LEU A O 1
ATOM 651 N N . GLU A 1 85 ? 6.848 4.139 -13.561 1.00 89.69 85 GLU A N 1
ATOM 652 C CA . GLU A 1 85 ? 7.081 5.344 -14.359 1.00 89.69 85 GLU A CA 1
ATOM 653 C C . GLU A 1 85 ? 8.556 5.474 -14.776 1.00 89.69 85 GLU A C 1
ATOM 655 O O . GLU A 1 85 ? 8.865 5.714 -15.951 1.00 89.69 85 GLU A O 1
ATOM 660 N N . ASN A 1 86 ? 9.486 5.214 -13.850 1.00 85.75 86 ASN A N 1
ATOM 661 C CA . ASN A 1 86 ? 10.921 5.187 -14.144 1.00 85.75 86 ASN A CA 1
ATOM 662 C C . ASN A 1 86 ? 11.259 4.150 -15.225 1.00 85.75 86 ASN A C 1
ATOM 664 O O . ASN A 1 86 ? 11.992 4.439 -16.177 1.00 85.75 86 ASN A O 1
ATOM 668 N N . VAL A 1 87 ? 10.691 2.945 -15.125 1.00 86.19 87 VAL A N 1
ATOM 669 C CA . VAL A 1 87 ? 10.854 1.890 -16.134 1.00 86.19 87 VAL A CA 1
ATOM 670 C C . VAL A 1 87 ? 10.333 2.331 -17.503 1.00 86.19 87 VAL A C 1
ATOM 672 O O . VAL A 1 87 ? 10.994 2.101 -18.523 1.00 86.19 87 VAL A O 1
ATOM 675 N N . GLN A 1 88 ? 9.171 2.978 -17.550 1.00 85.94 88 GLN A N 1
ATOM 676 C CA . GLN A 1 88 ? 8.577 3.452 -18.797 1.00 85.94 88 GLN A CA 1
ATOM 677 C C . GLN A 1 88 ? 9.400 4.580 -19.439 1.00 85.94 88 GLN A C 1
ATOM 679 O O . GLN A 1 88 ? 9.612 4.594 -20.659 1.00 85.94 88 GLN A O 1
ATOM 684 N N . THR A 1 89 ? 9.946 5.474 -18.619 1.00 86.69 89 THR A N 1
ATOM 685 C CA . THR A 1 89 ? 10.861 6.533 -19.054 1.00 86.69 89 THR A CA 1
ATOM 686 C C . THR A 1 89 ? 12.135 5.946 -19.663 1.00 86.69 89 THR A C 1
ATOM 688 O O . THR A 1 89 ? 12.523 6.321 -20.773 1.00 86.69 89 THR A O 1
ATOM 691 N N . MET A 1 90 ? 12.743 4.948 -19.011 1.00 83.19 90 MET A N 1
ATOM 692 C CA . MET A 1 90 ? 13.922 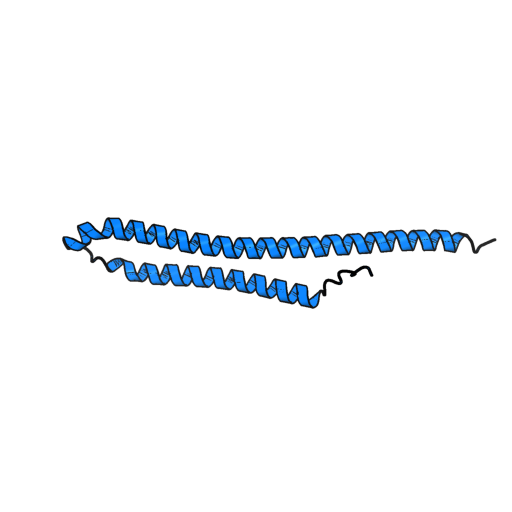4.248 -19.538 1.00 83.19 90 MET A CA 1
ATOM 693 C C . MET A 1 90 ? 13.647 3.577 -20.893 1.00 83.19 90 MET A C 1
ATOM 695 O O . MET A 1 90 ? 14.464 3.684 -21.812 1.00 83.19 90 MET A O 1
ATOM 699 N N . LYS A 1 91 ? 12.486 2.926 -21.060 1.00 83.88 91 LYS A N 1
ATOM 700 C CA . LYS A 1 91 ? 12.076 2.333 -22.349 1.00 83.88 91 LYS A CA 1
ATOM 701 C C . LYS A 1 91 ? 11.957 3.390 -23.448 1.00 83.88 91 LYS A C 1
ATOM 703 O O . LYS A 1 91 ? 12.432 3.167 -24.563 1.00 83.88 91 LYS A O 1
ATOM 708 N N . THR A 1 92 ? 11.360 4.535 -23.130 1.00 86.62 92 THR A N 1
ATOM 709 C CA . THR A 1 92 ? 11.160 5.643 -24.074 1.00 86.62 92 THR A CA 1
ATOM 710 C C . THR A 1 92 ? 12.492 6.237 -24.527 1.00 86.62 92 THR A C 1
ATOM 712 O O . THR A 1 92 ? 12.732 6.370 -25.728 1.00 86.62 92 THR A O 1
ATOM 715 N N . LEU A 1 93 ? 13.396 6.517 -23.583 1.00 84.81 93 LEU A N 1
ATOM 716 C CA . LEU A 1 93 ? 14.739 7.026 -23.878 1.00 84.81 93 LEU A CA 1
ATOM 717 C C . LEU A 1 93 ? 15.537 6.054 -24.752 1.00 84.81 93 LE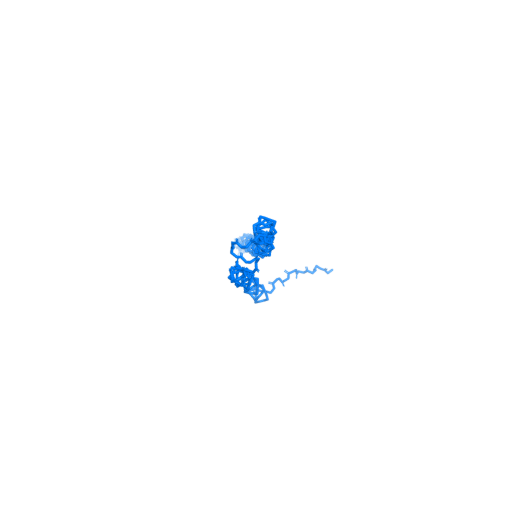U A C 1
ATOM 719 O O . LEU A 1 93 ? 16.155 6.474 -25.730 1.00 84.81 93 LEU A O 1
ATOM 723 N N . ARG A 1 94 ? 15.476 4.751 -24.450 1.00 82.44 94 ARG A N 1
ATOM 724 C CA . ARG A 1 94 ? 16.120 3.714 -25.267 1.00 82.44 94 ARG A CA 1
ATOM 725 C C . ARG A 1 94 ? 15.592 3.716 -26.701 1.00 82.44 94 ARG A C 1
ATOM 727 O O . ARG A 1 94 ? 16.390 3.693 -27.633 1.00 82.44 94 ARG A O 1
ATOM 734 N N . ASN A 1 95 ? 14.271 3.724 -26.885 1.00 85.38 95 ASN A N 1
ATOM 735 C CA . ASN A 1 95 ? 13.667 3.692 -28.219 1.00 85.38 95 ASN A CA 1
ATOM 736 C C . ASN A 1 95 ? 14.076 4.926 -29.038 1.00 85.38 95 ASN A C 1
ATOM 738 O O . ASN A 1 95 ? 14.509 4.780 -30.178 1.00 85.38 95 ASN A O 1
ATOM 742 N N . ARG A 1 96 ? 14.058 6.115 -28.425 1.00 86.25 96 ARG A N 1
ATOM 743 C CA . ARG A 1 96 ? 14.522 7.352 -29.066 1.00 86.25 96 ARG A CA 1
ATOM 744 C C . ARG A 1 96 ? 16.000 7.287 -29.462 1.00 86.25 96 ARG A C 1
ATOM 746 O O . ARG A 1 96 ? 16.345 7.646 -30.581 1.00 86.25 96 ARG A O 1
ATOM 753 N N . ALA A 1 97 ? 16.863 6.782 -28.580 1.00 83.50 97 ALA A N 1
ATOM 754 C CA . ALA A 1 97 ? 18.284 6.620 -28.886 1.00 83.50 97 ALA A CA 1
ATOM 755 C C . ALA A 1 97 ? 18.517 5.658 -30.066 1.00 83.50 97 ALA A C 1
ATOM 757 O O . ALA A 1 97 ? 19.346 5.935 -30.931 1.00 83.50 97 ALA A O 1
ATOM 758 N N . LEU A 1 98 ? 17.768 4.552 -30.138 1.00 85.44 98 LEU A N 1
ATOM 759 C CA . LEU A 1 98 ? 17.839 3.611 -31.262 1.00 85.44 98 LEU A CA 1
ATOM 760 C C . LEU A 1 98 ? 17.353 4.239 -32.577 1.00 85.44 98 LEU A C 1
ATOM 762 O O . LEU A 1 98 ? 17.986 4.039 -33.614 1.00 85.44 98 LEU A O 1
ATOM 766 N N . GLU A 1 99 ? 16.274 5.024 -32.544 1.00 86.38 99 GLU A N 1
ATOM 767 C CA . GLU A 1 99 ? 15.804 5.777 -33.712 1.00 86.38 99 GLU A CA 1
ATOM 768 C C . GLU A 1 99 ? 16.847 6.782 -34.206 1.00 86.38 99 GLU A C 1
ATOM 770 O O . GLU A 1 99 ? 17.083 6.885 -35.410 1.00 86.38 99 GLU A O 1
ATOM 775 N N . ASP A 1 100 ? 17.489 7.512 -33.295 1.00 85.94 100 ASP A N 1
ATOM 776 C CA . ASP A 1 100 ? 18.504 8.505 -33.644 1.00 85.94 100 ASP A CA 1
ATOM 777 C C . ASP A 1 100 ? 19.753 7.841 -34.245 1.00 85.94 100 ASP A C 1
ATOM 779 O O . ASP A 1 100 ? 20.265 8.311 -35.266 1.00 85.94 100 ASP A O 1
ATOM 783 N N . ILE A 1 101 ? 20.179 6.693 -33.703 1.00 82.06 101 ILE A N 1
ATOM 784 C CA . ILE A 1 101 ? 21.243 5.862 -34.292 1.00 82.06 101 ILE A CA 1
ATOM 785 C C . ILE A 1 101 ? 20.848 5.394 -35.700 1.00 82.06 101 ILE A C 1
ATOM 787 O O . ILE A 1 101 ? 21.643 5.511 -36.633 1.00 82.06 101 ILE A O 1
ATOM 791 N N . SER A 1 102 ? 19.618 4.908 -35.892 1.00 81.69 102 SER A N 1
ATOM 792 C CA . SER A 1 102 ? 19.118 4.479 -37.207 1.00 81.69 102 SER A CA 1
ATOM 793 C C . SER A 1 102 ? 19.094 5.631 -38.224 1.00 81.69 102 SER A C 1
ATOM 795 O O . SER A 1 102 ? 19.472 5.459 -39.388 1.00 81.69 102 SER A O 1
ATOM 797 N N . LYS A 1 103 ? 18.685 6.834 -37.803 1.00 84.62 103 LYS A N 1
ATOM 798 C CA . LYS A 1 103 ? 18.692 8.048 -38.641 1.00 84.62 103 LYS A CA 1
ATOM 799 C C . LYS A 1 103 ? 20.112 8.487 -39.006 1.00 84.62 103 LYS A C 1
ATOM 801 O O . LYS A 1 103 ? 20.351 8.933 -40.124 1.00 84.62 103 LYS A O 1
ATOM 806 N N . GLN A 1 104 ? 21.070 8.367 -38.091 1.00 80.00 104 GLN A N 1
ATOM 807 C CA . GLN A 1 104 ? 22.475 8.662 -38.387 1.00 80.00 104 GLN A CA 1
ATOM 808 C C . GLN A 1 104 ? 23.087 7.624 -39.330 1.00 80.00 104 GLN A C 1
ATOM 810 O O . GLN A 1 104 ? 23.746 7.996 -40.298 1.00 80.00 104 GLN A O 1
ATOM 815 N N . SER A 1 105 ? 22.824 6.335 -39.098 1.00 74.38 105 SER A N 1
ATOM 816 C CA . SER A 1 105 ? 23.323 5.261 -39.959 1.00 74.38 105 SER A CA 1
ATOM 817 C C . SER A 1 105 ? 22.798 5.384 -41.390 1.00 74.38 105 SER A C 1
ATOM 819 O O . SER A 1 105 ? 23.574 5.208 -42.324 1.00 74.38 105 SER A O 1
ATOM 821 N N . SER A 1 106 ? 21.515 5.719 -41.568 1.00 73.19 106 SER A N 1
ATOM 822 C CA . SER A 1 106 ? 20.919 5.927 -42.899 1.00 73.19 106 SER A CA 1
ATOM 823 C C . SER A 1 106 ? 21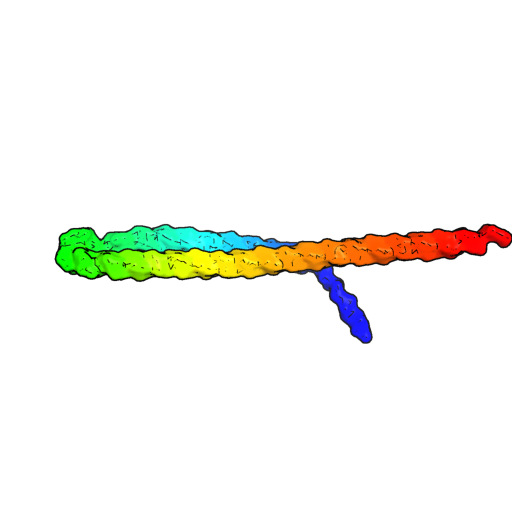.540 7.114 -43.644 1.00 73.19 106 SER A C 1
ATOM 825 O O . SER A 1 106 ? 21.862 7.002 -44.826 1.00 73.19 106 SER A O 1
ATOM 827 N N . ARG A 1 107 ? 21.818 8.222 -42.943 1.00 72.62 107 ARG A N 1
ATOM 828 C CA . ARG A 1 107 ? 22.549 9.367 -43.516 1.00 72.62 107 ARG A CA 1
ATOM 829 C C . ARG A 1 107 ? 23.969 9.000 -43.948 1.00 72.62 107 ARG A C 1
ATOM 831 O O . ARG A 1 107 ? 24.415 9.446 -44.997 1.00 72.62 107 ARG A O 1
ATOM 838 N N . ILE A 1 108 ? 24.678 8.187 -43.164 1.00 71.88 108 ILE A N 1
ATOM 839 C CA . ILE A 1 108 ? 26.030 7.726 -43.518 1.00 71.88 108 ILE A CA 1
ATOM 840 C C . ILE A 1 108 ? 25.988 6.811 -44.751 1.00 71.88 108 ILE A C 1
ATOM 842 O O . ILE A 1 108 ? 26.827 6.953 -45.640 1.00 71.88 108 ILE A O 1
ATOM 846 N N . SER A 1 109 ? 25.006 5.907 -44.846 1.00 64.81 109 SER A N 1
ATOM 847 C CA . SER A 1 109 ? 24.845 5.059 -46.034 1.00 64.81 109 SER A CA 1
ATOM 848 C C . SER A 1 109 ? 24.498 5.852 -47.297 1.00 64.81 109 SER A C 1
ATOM 850 O O . SER A 1 109 ? 25.032 5.526 -48.353 1.00 64.81 109 SER A O 1
ATOM 852 N N . ASP A 1 110 ? 23.691 6.915 -47.202 1.00 65.94 110 ASP A N 1
ATOM 853 C CA . ASP A 1 110 ? 23.401 7.795 -48.346 1.00 65.94 110 ASP A CA 1
ATOM 854 C C . ASP A 1 110 ? 24.653 8.547 -48.828 1.00 65.94 110 ASP A C 1
ATOM 856 O O . ASP A 1 110 ? 24.899 8.646 -50.031 1.00 65.94 110 ASP A O 1
ATOM 860 N N . VAL A 1 111 ? 25.496 9.022 -47.903 1.00 64.31 111 VAL A N 1
ATOM 861 C CA . VAL A 1 111 ? 26.761 9.697 -48.249 1.00 64.31 111 VAL A CA 1
ATOM 862 C C . VAL A 1 111 ? 27.741 8.735 -48.934 1.00 64.31 111 VAL A C 1
ATOM 864 O O . VAL A 1 111 ? 28.359 9.106 -49.932 1.00 64.31 111 VAL A O 1
ATOM 867 N N . ASN A 1 112 ? 27.847 7.487 -48.464 1.00 59.38 112 ASN A N 1
ATOM 868 C CA . ASN A 1 112 ? 28.714 6.477 -49.085 1.00 59.38 112 ASN A CA 1
ATOM 869 C C . ASN A 1 112 ? 28.159 5.934 -50.417 1.00 59.38 112 ASN A C 1
ATOM 871 O O . ASN A 1 112 ? 28.937 5.628 -51.320 1.00 59.38 112 ASN A O 1
ATOM 875 N N . GLY A 1 113 ? 26.835 5.837 -50.577 1.00 56.66 113 GLY A N 1
ATOM 876 C CA . GLY A 1 113 ? 26.194 5.425 -51.833 1.00 56.66 113 GLY A CA 1
ATOM 877 C C . GLY A 1 113 ? 26.317 6.462 -52.956 1.00 56.66 113 GLY A C 1
ATOM 878 O O . GLY A 1 113 ? 26.330 6.101 -54.132 1.00 56.66 113 GLY A O 1
ATOM 879 N N . GLY A 1 114 ? 26.475 7.744 -52.606 1.00 52.88 114 GLY A N 1
ATOM 880 C CA . GLY A 1 114 ? 26.692 8.837 -53.558 1.00 52.88 114 GLY A CA 1
ATOM 881 C C . GLY A 1 114 ? 28.098 8.900 -54.170 1.00 52.88 114 GLY A C 1
ATOM 882 O O . GLY A 1 114 ? 28.272 9.538 -55.202 1.00 52.88 114 GLY A O 1
ATOM 883 N N . HIS A 1 115 ? 29.099 8.234 -53.582 1.00 50.81 115 HIS A N 1
ATOM 884 C CA . HIS A 1 115 ? 30.488 8.235 -54.079 1.00 50.81 115 HIS A CA 1
ATOM 885 C C . HIS A 1 115 ? 30.819 7.091 -55.059 1.00 50.81 115 HIS A C 1
ATOM 887 O O . HIS A 1 115 ? 31.926 7.046 -55.585 1.00 50.81 115 HIS A O 1
ATOM 893 N N . ALA A 1 116 ? 29.879 6.185 -55.350 1.00 50.00 116 ALA A N 1
ATOM 894 C CA . ALA A 1 116 ? 30.091 5.040 -56.250 1.00 50.00 116 ALA A CA 1
ATOM 895 C C . ALA A 1 116 ? 29.588 5.266 -57.693 1.00 50.00 116 ALA A C 1
ATOM 897 O O . ALA A 1 116 ? 29.376 4.309 -58.440 1.00 50.00 116 ALA A O 1
ATOM 898 N N . ARG A 1 117 ? 29.354 6.520 -58.094 1.00 50.50 117 ARG A N 1
ATOM 899 C CA . ARG A 1 117 ? 28.927 6.884 -59.453 1.00 50.50 117 ARG A CA 1
ATOM 900 C C . ARG A 1 117 ? 29.779 8.022 -60.003 1.00 50.50 117 ARG A C 1
ATOM 902 O O . ARG A 1 117 ? 29.329 9.165 -60.019 1.00 50.50 117 ARG A O 1
ATOM 909 N N . HIS A 1 118 ? 30.985 7.698 -60.462 1.00 39.44 118 HIS A N 1
ATOM 910 C CA . HIS A 1 118 ? 31.663 8.464 -61.503 1.00 39.44 118 HIS A CA 1
ATOM 911 C C . HIS A 1 118 ? 32.723 7.636 -62.225 1.00 39.44 118 HIS A C 1
ATOM 913 O O . HIS A 1 118 ? 33.310 6.748 -61.569 1.00 39.44 118 HIS A O 1
#

Radius of gyration: 28.54 Å; chains: 1; bounding box: 59×20×94 Å